Protein AF-Q28RR3-F1 (afdb_monomer_lite)

Structure (mmCIF, N/CA/C/O backbone):
data_AF-Q28RR3-F1
#
_entry.id   AF-Q28RR3-F1
#
loop_
_atom_site.group_PDB
_atom_site.id
_atom_site.type_symbol
_atom_site.label_atom_id
_atom_site.label_alt_id
_atom_site.label_comp_id
_atom_site.label_asym_id
_atom_site.label_entity_id
_atom_site.label_seq_id
_atom_site.pdbx_PDB_ins_code
_atom_site.Cartn_x
_atom_site.Cartn_y
_atom_site.Cartn_z
_atom_site.occupancy
_atom_site.B_iso_or_equiv
_atom_site.auth_seq_id
_atom_site.auth_comp_id
_atom_site.auth_asym_id
_atom_site.auth_atom_id
_atom_site.pdbx_PDB_model_num
ATOM 1 N N . MET A 1 1 ? 28.168 -21.568 95.743 1.00 45.72 1 MET A N 1
ATOM 2 C CA . MET A 1 1 ? 28.457 -20.507 94.752 1.00 45.72 1 MET A CA 1
ATOM 3 C C . MET A 1 1 ? 28.541 -21.167 93.385 1.00 45.72 1 MET A C 1
ATOM 5 O O . MET A 1 1 ? 29.557 -21.770 93.072 1.00 45.72 1 MET A O 1
ATOM 9 N N . THR A 1 2 ? 27.446 -21.154 92.625 1.00 41.81 2 THR A N 1
ATOM 10 C CA . THR A 1 2 ? 27.303 -21.958 91.398 1.00 41.81 2 THR A CA 1
ATOM 11 C C . THR A 1 2 ? 27.192 -21.018 90.200 1.00 41.81 2 THR A C 1
ATOM 13 O O . THR A 1 2 ? 26.275 -20.203 90.122 1.00 41.81 2 THR A O 1
ATOM 16 N N . LYS A 1 3 ? 28.191 -21.092 89.317 1.00 42.31 3 LYS A N 1
ATOM 17 C CA . LYS A 1 3 ? 28.390 -20.256 88.124 1.00 42.31 3 LYS A CA 1
ATOM 18 C C . LYS A 1 3 ? 27.308 -20.588 87.081 1.00 42.31 3 LYS A C 1
ATOM 20 O O . LYS A 1 3 ? 27.152 -21.752 86.729 1.00 42.31 3 LYS A O 1
ATOM 25 N N . ARG A 1 4 ? 26.557 -19.587 86.604 1.00 41.84 4 ARG A N 1
ATOM 26 C CA . ARG A 1 4 ? 25.605 -19.729 85.485 1.00 41.84 4 ARG A CA 1
ATOM 27 C C . ARG A 1 4 ? 26.338 -19.522 84.158 1.00 41.84 4 ARG A C 1
ATOM 29 O O . ARG A 1 4 ? 27.006 -18.5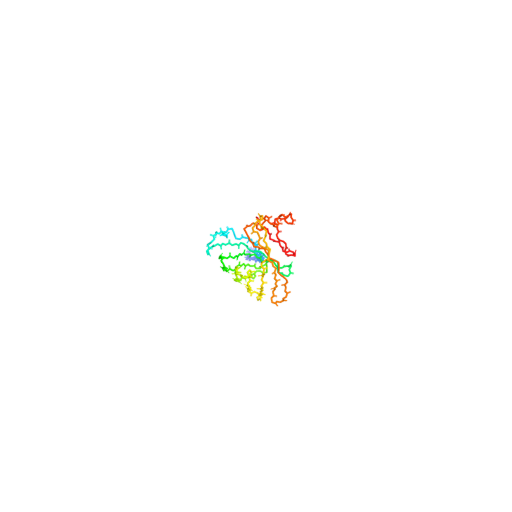06 83.987 1.00 41.84 4 ARG A O 1
ATOM 36 N N . THR A 1 5 ? 26.185 -20.462 83.233 1.00 48.69 5 THR A N 1
ATOM 37 C CA . THR A 1 5 ? 26.666 -20.380 81.844 1.00 48.69 5 THR A CA 1
ATOM 38 C C . THR A 1 5 ? 25.536 -19.847 80.949 1.00 48.69 5 THR A C 1
ATOM 40 O O . THR A 1 5 ? 24.406 -20.315 81.107 1.00 48.69 5 THR A O 1
ATOM 43 N N . PRO A 1 6 ? 25.768 -18.896 80.024 1.00 47.34 6 PRO A N 1
ATOM 44 C CA . PRO A 1 6 ? 24.737 -18.451 79.088 1.00 47.34 6 PRO A CA 1
ATOM 45 C C . PRO A 1 6 ? 24.655 -19.364 77.853 1.00 47.34 6 PRO A C 1
ATOM 47 O O . PRO A 1 6 ? 25.672 -19.765 77.290 1.00 47.34 6 PRO A O 1
ATOM 50 N N . ALA A 1 7 ? 23.427 -19.675 77.434 1.00 46.41 7 ALA A N 1
ATOM 51 C CA . ALA A 1 7 ? 23.119 -20.411 76.211 1.00 46.41 7 ALA A CA 1
ATOM 52 C C . ALA A 1 7 ? 23.125 -19.474 74.989 1.00 46.41 7 ALA A C 1
ATOM 54 O O . ALA A 1 7 ? 22.523 -18.400 75.018 1.00 46.41 7 ALA A O 1
ATOM 55 N N . VAL A 1 8 ? 23.787 -19.897 73.912 1.00 45.03 8 VAL A N 1
ATOM 56 C CA . VAL A 1 8 ? 23.838 -19.201 72.617 1.00 45.03 8 VAL A CA 1
ATOM 57 C C . VAL A 1 8 ? 22.560 -19.517 71.830 1.00 45.03 8 VAL A C 1
ATOM 59 O O . VAL A 1 8 ? 22.199 -20.683 71.686 1.00 45.03 8 VAL A O 1
ATOM 62 N N . ARG A 1 9 ? 21.858 -18.491 71.330 1.00 49.38 9 ARG A N 1
ATOM 63 C CA . ARG A 1 9 ? 20.696 -18.648 70.435 1.00 49.38 9 ARG A CA 1
ATOM 64 C C . ARG A 1 9 ? 21.161 -18.655 68.971 1.00 49.38 9 ARG A C 1
ATOM 66 O O . ARG A 1 9 ? 21.981 -17.806 68.625 1.00 49.38 9 ARG A O 1
ATOM 73 N N . PRO A 1 10 ? 20.643 -19.542 68.105 1.00 45.38 10 PRO A N 1
ATOM 74 C CA . PRO A 1 10 ? 20.970 -19.511 66.686 1.00 45.38 10 PRO A CA 1
ATOM 75 C C . PRO A 1 10 ? 20.196 -18.386 65.982 1.00 45.38 10 PRO A C 1
ATOM 77 O O . PRO A 1 10 ? 18.988 -18.233 66.162 1.00 45.38 10 PRO A O 1
ATOM 80 N N . PHE A 1 11 ? 20.915 -17.598 65.184 1.00 48.88 11 PHE A N 1
ATOM 81 C CA . PHE A 1 11 ? 20.355 -16.634 64.241 1.00 48.88 11 PHE A CA 1
ATOM 82 C C . PHE A 1 11 ? 19.858 -17.382 62.997 1.00 48.88 11 PHE A C 1
ATOM 84 O O . PHE A 1 11 ? 20.645 -18.044 62.326 1.00 48.88 11 PHE A O 1
ATOM 91 N N . TYR A 1 12 ? 18.569 -17.260 62.679 1.00 42.94 12 TYR A N 1
ATOM 92 C CA . TYR A 1 12 ? 18.020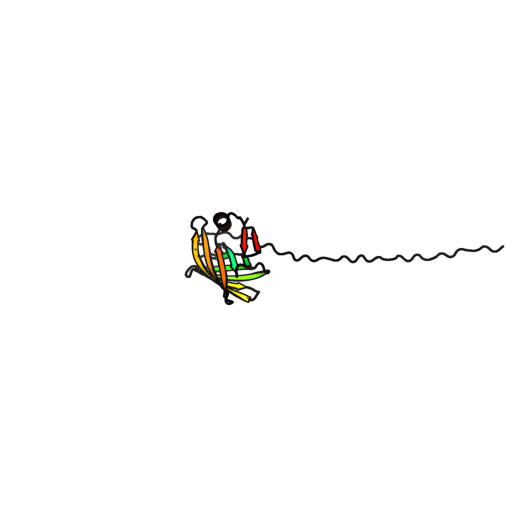 -17.652 61.378 1.00 42.94 12 TYR A CA 1
ATOM 93 C C . TYR A 1 12 ? 17.962 -16.414 60.473 1.00 42.94 12 TYR A C 1
ATOM 95 O O . TYR A 1 12 ? 17.389 -15.405 60.894 1.00 42.94 12 TYR A O 1
ATOM 103 N N . PRO A 1 13 ? 18.525 -16.442 59.251 1.00 43.78 13 PRO A N 1
ATOM 104 C CA . PRO A 1 13 ? 18.363 -15.341 58.318 1.00 43.78 13 PRO A CA 1
ATOM 105 C C . PRO A 1 13 ? 16.958 -15.395 57.706 1.00 43.78 13 PRO A C 1
ATOM 107 O O . PRO A 1 13 ? 16.539 -16.409 57.150 1.00 43.78 13 PRO A O 1
ATOM 110 N N . VAL A 1 14 ? 16.226 -14.288 57.814 1.00 54.75 14 VAL A N 1
ATOM 111 C CA . VAL A 1 14 ? 14.979 -14.059 57.079 1.00 54.75 14 VAL A CA 1
ATOM 112 C C . VAL A 1 14 ? 15.359 -13.702 55.644 1.00 54.75 14 VAL A C 1
ATOM 114 O O . VAL A 1 14 ? 15.939 -12.648 55.398 1.00 54.75 14 VAL A O 1
ATOM 117 N N . VAL A 1 15 ? 15.068 -14.593 54.699 1.00 52.59 15 VAL A N 1
ATOM 118 C CA . VAL A 1 15 ? 15.244 -14.337 53.265 1.00 52.59 15 VAL A CA 1
ATOM 119 C C . VAL A 1 15 ? 13.996 -13.614 52.761 1.00 52.59 15 VAL A C 1
ATOM 121 O O . VAL A 1 15 ? 12.919 -14.202 52.695 1.00 52.59 15 VAL A O 1
ATOM 124 N N . ILE A 1 16 ? 14.128 -12.328 52.436 1.00 57.03 16 ILE A N 1
ATOM 125 C CA . ILE A 1 16 ? 13.067 -11.532 51.807 1.00 57.03 16 ILE A CA 1
ATOM 126 C C . ILE A 1 16 ? 13.176 -11.744 50.294 1.00 57.03 16 ILE A C 1
ATOM 128 O O . ILE A 1 16 ? 14.118 -11.266 49.665 1.00 57.03 16 ILE A O 1
ATOM 132 N N . ALA A 1 17 ? 12.235 -12.484 49.710 1.00 52.47 17 ALA A N 1
ATOM 133 C CA . ALA A 1 17 ? 12.131 -12.639 48.263 1.00 52.47 17 ALA A CA 1
ATOM 134 C C . ALA A 1 17 ? 11.510 -11.369 47.656 1.00 52.47 17 ALA A C 1
ATOM 136 O O . ALA A 1 17 ? 10.330 -11.087 47.860 1.00 52.47 17 ALA A O 1
ATOM 137 N N . ALA A 1 18 ? 12.307 -10.589 46.925 1.00 58.66 18 ALA A N 1
ATOM 138 C CA . ALA A 1 18 ? 11.815 -9.478 46.119 1.00 58.66 18 ALA A CA 1
ATOM 139 C C . ALA A 1 18 ? 11.179 -10.039 44.837 1.00 58.66 18 ALA A C 1
ATOM 141 O O . ALA A 1 18 ? 11.873 -10.581 43.980 1.00 58.66 18 ALA A O 1
ATOM 142 N N . ALA A 1 19 ? 9.854 -9.945 44.720 1.00 59.31 19 ALA A N 1
ATOM 143 C CA . ALA A 1 19 ? 9.142 -10.303 43.500 1.00 59.31 19 ALA A CA 1
ATOM 144 C C . ALA A 1 19 ? 9.321 -9.185 42.462 1.00 59.31 19 ALA A C 1
ATOM 146 O O . ALA A 1 19 ? 8.680 -8.137 42.537 1.00 59.31 19 ALA A O 1
ATOM 147 N N . THR A 1 20 ? 10.220 -9.392 41.504 1.00 64.25 20 THR A N 1
ATOM 148 C CA . THR A 1 20 ? 10.401 -8.512 40.347 1.00 64.25 20 THR A CA 1
ATOM 149 C C . THR A 1 20 ? 9.230 -8.722 39.387 1.00 64.25 20 THR A C 1
ATOM 151 O O . THR A 1 20 ? 9.156 -9.733 38.693 1.00 64.25 20 THR A O 1
ATOM 154 N N . VAL A 1 21 ? 8.285 -7.782 39.359 1.00 60.56 21 VAL A N 1
ATOM 155 C CA . VAL A 1 21 ? 7.215 -7.762 38.354 1.00 60.56 21 VAL A CA 1
ATOM 156 C C . VAL A 1 21 ? 7.828 -7.278 37.040 1.00 60.56 21 VAL A C 1
ATOM 158 O O . VAL A 1 21 ? 8.094 -6.090 36.871 1.00 60.56 21 VAL A O 1
ATOM 161 N N . ILE A 1 22 ? 8.101 -8.208 36.125 1.00 57.25 22 ILE A N 1
ATOM 162 C CA . ILE A 1 22 ? 8.530 -7.890 34.761 1.00 57.25 22 ILE A CA 1
ATOM 163 C C . ILE A 1 22 ? 7.278 -7.447 33.997 1.00 57.25 22 ILE A C 1
ATOM 165 O O . ILE A 1 22 ? 6.494 -8.276 33.539 1.00 57.25 22 ILE A O 1
ATOM 169 N N . PHE A 1 23 ? 7.061 -6.135 33.896 1.00 55.28 23 PHE A N 1
ATOM 170 C CA . PHE A 1 23 ? 6.092 -5.578 32.955 1.00 55.28 23 PHE A CA 1
ATOM 171 C C . PHE A 1 23 ? 6.642 -5.774 31.540 1.00 55.28 23 PHE A C 1
ATOM 173 O O . PHE A 1 23 ? 7.528 -5.042 31.103 1.00 55.28 23 PHE A O 1
ATOM 180 N N . VAL A 1 24 ? 6.138 -6.785 30.834 1.00 51.50 24 VAL A N 1
ATOM 181 C CA . VAL A 1 24 ? 6.350 -6.927 29.391 1.00 51.50 24 VAL A CA 1
ATOM 182 C C . VAL A 1 24 ? 5.538 -5.818 28.731 1.00 51.50 24 VAL A C 1
ATOM 184 O O . VAL A 1 24 ? 4.316 -5.915 28.640 1.00 51.50 24 VAL A O 1
ATOM 187 N N . GLN A 1 25 ? 6.185 -4.718 28.349 1.00 50.69 25 GLN A N 1
ATOM 188 C CA . GLN A 1 25 ? 5.516 -3.726 27.515 1.00 50.69 25 GLN A CA 1
ATOM 189 C C . GLN A 1 25 ? 5.361 -4.316 26.109 1.00 50.69 25 GLN A C 1
ATOM 191 O O . GLN A 1 25 ? 6.349 -4.829 25.575 1.00 50.69 25 GLN A O 1
ATOM 196 N N . PRO A 1 26 ? 4.159 -4.285 25.506 1.00 52.22 26 PRO A N 1
ATOM 197 C CA . PRO A 1 26 ? 4.035 -4.595 24.094 1.00 52.22 26 PRO A CA 1
ATOM 198 C C . PRO A 1 26 ? 4.812 -3.521 23.333 1.00 52.22 26 PRO A C 1
ATOM 200 O O . PRO A 1 26 ? 4.473 -2.339 23.386 1.00 52.22 26 PRO A O 1
ATOM 203 N N . VAL A 1 27 ? 5.897 -3.924 22.675 1.00 53.19 27 VAL A N 1
ATOM 204 C CA . VAL A 1 27 ? 6.556 -3.083 21.679 1.00 53.19 27 VAL A CA 1
ATOM 205 C C . VAL A 1 27 ? 5.567 -2.982 20.527 1.00 53.19 27 VAL A C 1
ATOM 207 O O . VAL A 1 27 ? 5.428 -3.922 19.750 1.00 53.19 27 VAL A O 1
ATOM 210 N N . LEU A 1 28 ? 4.827 -1.876 20.457 1.00 56.72 28 LEU A N 1
ATOM 211 C CA . LEU A 1 28 ? 4.147 -1.506 19.225 1.00 56.72 28 LEU A CA 1
ATOM 212 C C . LEU A 1 28 ? 5.263 -1.244 18.218 1.00 56.72 28 LEU A C 1
ATOM 214 O O . LEU A 1 28 ? 6.015 -0.280 18.364 1.00 56.72 28 LEU A O 1
ATOM 218 N N . ALA A 1 29 ? 5.444 -2.167 17.275 1.00 59.16 29 ALA A N 1
ATOM 219 C CA . ALA A 1 29 ? 6.343 -1.949 16.159 1.00 59.16 29 ALA A CA 1
ATOM 220 C C . ALA A 1 29 ? 5.874 -0.672 15.457 1.00 59.16 29 ALA A C 1
ATOM 222 O O . ALA A 1 29 ? 4.750 -0.602 14.963 1.00 59.16 29 ALA A O 1
ATOM 223 N N . GLN A 1 30 ? 6.702 0.368 15.500 1.00 71.94 30 GLN A N 1
ATOM 224 C CA . GLN A 1 30 ? 6.390 1.613 14.823 1.00 71.94 30 GLN A CA 1
ATOM 225 C C . GLN A 1 30 ? 6.516 1.355 13.325 1.00 71.94 30 GLN A C 1
ATOM 227 O O . GLN A 1 30 ? 7.600 1.030 12.840 1.00 71.94 30 GLN A O 1
ATOM 232 N N . MET A 1 31 ? 5.393 1.437 12.616 1.00 83.44 31 MET A N 1
ATOM 233 C CA . MET A 1 31 ? 5.373 1.281 11.167 1.00 83.44 31 MET A CA 1
ATOM 234 C C . MET A 1 31 ? 6.177 2.418 10.533 1.00 83.44 31 MET A C 1
ATOM 236 O O . MET A 1 31 ? 6.147 3.550 11.017 1.00 83.44 31 MET A O 1
ATOM 240 N N . SER A 1 32 ? 6.915 2.110 9.472 1.00 87.25 32 SER A N 1
ATOM 241 C CA . SER A 1 32 ? 7.708 3.083 8.725 1.00 87.25 32 SER A CA 1
ATOM 242 C C . SER A 1 32 ? 7.879 2.617 7.285 1.00 87.25 32 SER A C 1
ATOM 244 O O . SER A 1 32 ? 7.786 1.423 6.993 1.00 87.25 32 SER A O 1
ATOM 246 N N . LEU A 1 33 ? 8.135 3.565 6.390 1.00 89.75 33 LEU A N 1
ATOM 247 C CA . LEU A 1 33 ? 8.515 3.269 5.017 1.00 89.75 33 LEU A CA 1
ATOM 248 C C . LEU A 1 33 ? 9.910 2.635 4.986 1.00 89.75 33 LEU A C 1
ATOM 250 O O . LEU A 1 33 ? 10.828 3.104 5.657 1.00 89.75 33 LEU A O 1
ATOM 254 N N . ASP A 1 34 ? 10.080 1.577 4.192 1.00 90.31 34 ASP A N 1
ATOM 255 C CA . ASP A 1 34 ? 11.371 0.898 4.068 1.00 90.31 34 ASP A CA 1
ATOM 256 C C . ASP A 1 34 ? 12.389 1.793 3.331 1.00 90.31 34 ASP A C 1
ATOM 258 O O . ASP A 1 34 ? 12.199 2.065 2.141 1.00 90.31 34 ASP A O 1
ATOM 262 N N . PRO A 1 35 ? 13.491 2.229 3.970 1.00 88.88 35 PRO A N 1
ATOM 263 C CA . PRO A 1 35 ? 14.511 3.039 3.306 1.00 88.88 35 PRO A CA 1
ATOM 264 C C . PRO A 1 35 ? 15.290 2.275 2.221 1.00 88.88 35 PRO A C 1
ATOM 266 O O . PRO A 1 35 ? 15.962 2.900 1.402 1.00 88.88 35 PRO A O 1
ATOM 269 N N . ALA A 1 36 ? 15.234 0.938 2.203 1.00 90.94 36 ALA A N 1
ATOM 270 C CA . ALA A 1 36 ? 15.851 0.108 1.170 1.00 90.94 36 ALA A CA 1
ATOM 271 C C .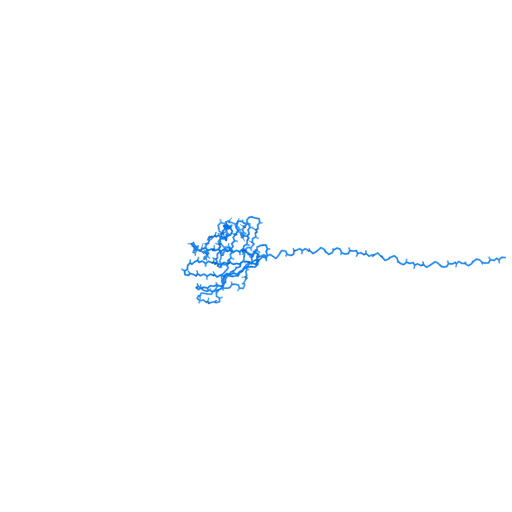 ALA A 1 36 ? 14.962 -0.072 -0.076 1.00 90.94 36 ALA A C 1
ATOM 273 O O . ALA A 1 36 ? 15.409 -0.652 -1.069 1.00 90.94 36 ALA A O 1
ATOM 274 N N . CYS A 1 37 ? 13.727 0.435 -0.056 1.00 92.19 37 CYS A N 1
ATOM 275 C CA . CYS A 1 37 ? 12.841 0.426 -1.211 1.00 92.19 37 CYS A CA 1
ATOM 276 C C . CYS A 1 37 ? 13.292 1.487 -2.224 1.00 92.19 37 CYS A C 1
ATOM 278 O O . CYS A 1 37 ? 13.039 2.680 -2.064 1.00 92.19 37 CYS A O 1
ATOM 280 N N . ILE A 1 38 ? 13.994 1.041 -3.269 1.00 93.12 38 ILE A N 1
ATOM 281 C CA . ILE A 1 38 ? 14.547 1.907 -4.312 1.00 93.12 38 ILE A CA 1
ATOM 282 C C . ILE A 1 38 ? 13.792 1.711 -5.622 1.00 93.12 38 ILE A C 1
ATOM 284 O O . ILE A 1 38 ? 13.767 0.614 -6.188 1.00 93.12 38 ILE A O 1
ATOM 288 N N . TYR A 1 39 ? 13.252 2.803 -6.150 1.00 92.75 39 TYR A N 1
ATOM 289 C CA . TYR A 1 39 ? 12.658 2.817 -7.476 1.00 92.75 39 TYR A CA 1
ATOM 290 C C . TYR A 1 39 ? 13.729 2.769 -8.563 1.00 92.75 39 TYR A C 1
ATOM 292 O O . TYR A 1 39 ? 14.719 3.503 -8.531 1.00 92.75 39 TYR A O 1
ATOM 300 N N . GLN A 1 40 ? 13.511 1.914 -9.555 1.00 94.50 40 GLN A N 1
ATOM 301 C CA . GLN A 1 40 ? 14.426 1.710 -10.669 1.00 94.50 40 GLN A CA 1
ATOM 302 C C . GLN A 1 40 ? 13.626 1.589 -11.961 1.00 94.50 40 GLN A C 1
ATOM 304 O O . GLN A 1 40 ? 12.951 0.588 -12.193 1.00 94.50 40 GLN A O 1
ATOM 309 N N . GLU A 1 41 ? 13.713 2.601 -12.818 1.00 92.31 41 GLU A N 1
ATOM 310 C CA . GLU A 1 41 ? 12.930 2.645 -14.050 1.00 92.31 41 GLU A CA 1
ATOM 311 C C . GLU A 1 41 ? 13.169 1.403 -14.935 1.00 92.31 41 GLU A C 1
ATOM 313 O O . GLU A 1 41 ? 14.308 1.051 -15.243 1.00 92.31 41 GLU A O 1
ATOM 318 N N . GLY A 1 42 ? 12.091 0.712 -15.318 1.00 93.44 42 GLY A N 1
ATOM 319 C CA . GLY A 1 42 ? 12.119 -0.479 -16.175 1.00 93.44 42 GLY A CA 1
ATOM 320 C C . GLY A 1 42 ? 12.603 -1.771 -15.504 1.00 93.44 42 GLY A C 1
ATOM 321 O O . GLY A 1 42 ? 12.705 -2.799 -16.175 1.00 93.44 42 GLY A O 1
ATOM 322 N N . SER A 1 43 ? 12.930 -1.750 -14.209 1.00 96.38 43 SER A N 1
ATOM 323 C CA . SER A 1 43 ? 13.524 -2.891 -13.505 1.00 96.38 43 SER A CA 1
ATOM 324 C C . SER A 1 43 ? 12.482 -3.743 -12.783 1.00 96.38 43 SER A C 1
ATOM 326 O O . SER A 1 43 ? 11.637 -3.227 -12.060 1.00 96.38 43 SER A O 1
ATOM 328 N N . GLN A 1 44 ? 12.618 -5.070 -12.863 1.00 95.81 44 GLN A N 1
ATOM 329 C CA . GLN A 1 44 ? 11.819 -6.000 -1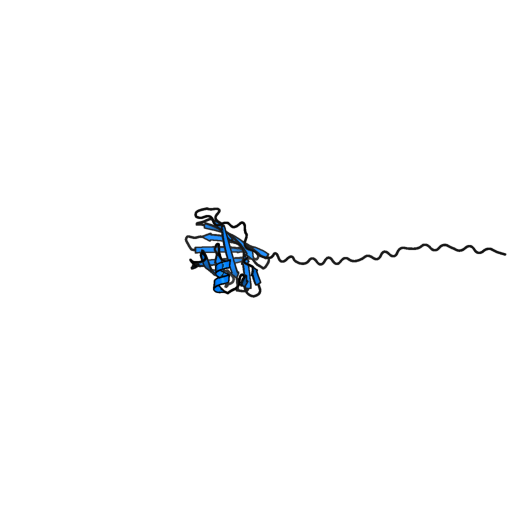2.048 1.00 95.81 44 GLN A CA 1
ATOM 330 C C . GLN A 1 44 ? 12.174 -5.963 -10.554 1.00 95.81 44 GLN A C 1
ATOM 332 O O . GLN A 1 44 ? 11.434 -6.488 -9.731 1.00 95.81 44 GLN A O 1
ATOM 337 N N . ALA A 1 45 ? 13.300 -5.341 -10.200 1.00 95.81 45 ALA A N 1
ATOM 338 C CA . ALA A 1 45 ? 13.670 -5.070 -8.815 1.00 95.81 45 ALA A CA 1
ATOM 339 C C . ALA A 1 45 ? 13.240 -3.666 -8.353 1.00 95.81 45 ALA A C 1
ATOM 341 O O . ALA A 1 45 ? 13.609 -3.259 -7.254 1.00 95.81 45 ALA A O 1
ATOM 342 N N . SER A 1 46 ? 12.516 -2.907 -9.188 1.00 95.94 46 SER A N 1
ATOM 343 C CA . SER A 1 46 ? 12.000 -1.594 -8.805 1.00 95.94 46 SER A CA 1
ATOM 344 C C . SER A 1 46 ? 11.060 -1.741 -7.620 1.00 95.94 46 SER A C 1
ATOM 346 O O . SER A 1 46 ? 10.146 -2.562 -7.661 1.00 95.94 46 SER A O 1
ATOM 348 N N . CYS A 1 47 ? 11.284 -0.947 -6.580 1.00 95.75 47 CYS A N 1
ATOM 349 C CA . CYS A 1 47 ? 10.406 -0.879 -5.427 1.00 95.75 47 CYS A CA 1
ATOM 350 C C . CYS A 1 47 ? 9.699 0.476 -5.381 1.00 95.75 47 CYS A C 1
ATOM 352 O O . CYS A 1 47 ? 10.313 1.516 -5.624 1.00 95.75 47 CYS A O 1
ATOM 354 N N . THR A 1 48 ? 8.405 0.464 -5.069 1.00 95.12 48 THR A N 1
ATOM 355 C CA . THR A 1 48 ? 7.607 1.674 -4.842 1.00 95.12 48 THR A CA 1
ATOM 356 C C . THR A 1 48 ? 6.876 1.547 -3.516 1.00 95.12 48 THR A C 1
ATOM 358 O O . THR A 1 48 ? 6.179 0.555 -3.297 1.00 95.12 48 THR A O 1
ATOM 361 N N . HIS A 1 49 ? 7.006 2.545 -2.642 1.00 96.12 49 HIS A N 1
ATOM 362 C CA . HIS A 1 49 ? 6.260 2.588 -1.387 1.00 96.12 49 HIS A CA 1
ATOM 363 C C . HIS A 1 49 ? 4.759 2.656 -1.631 1.00 96.12 49 HIS A C 1
ATOM 365 O O . HIS A 1 49 ? 4.306 3.266 -2.599 1.00 96.12 49 HIS A O 1
ATOM 371 N N . ALA A 1 50 ? 3.999 2.064 -0.717 1.00 96.00 50 ALA A N 1
ATOM 372 C CA . ALA A 1 50 ? 2.550 2.105 -0.704 1.00 96.00 50 ALA A CA 1
ATOM 373 C C . ALA A 1 50 ? 2.042 2.229 0.736 1.00 96.00 50 ALA A C 1
ATOM 375 O O . ALA A 1 50 ? 2.486 1.513 1.635 1.00 96.00 50 ALA A O 1
ATOM 376 N N . VAL A 1 51 ? 1.081 3.122 0.939 1.00 96.56 51 VAL A N 1
ATOM 377 C CA . VAL A 1 51 ? 0.380 3.325 2.210 1.00 96.56 51 VAL A CA 1
ATOM 378 C C . VAL A 1 51 ? -1.116 3.402 1.952 1.00 96.56 51 VAL A C 1
ATOM 380 O O . VAL A 1 51 ? -1.537 3.848 0.883 1.00 96.56 51 VAL A O 1
ATOM 383 N N . ALA A 1 52 ? -1.932 2.961 2.903 1.00 96.75 52 ALA A N 1
ATOM 384 C CA . ALA A 1 52 ? -3.382 3.025 2.756 1.00 96.75 52 ALA A CA 1
ATOM 385 C C . ALA A 1 52 ? -4.102 3.163 4.096 1.00 96.75 52 ALA A C 1
ATOM 387 O O . ALA A 1 52 ? -3.616 2.686 5.119 1.00 96.75 52 ALA A O 1
ATOM 388 N N . CYS A 1 53 ? -5.293 3.755 4.060 1.00 96.75 53 CYS A N 1
ATOM 389 C CA . CYS A 1 53 ? -6.271 3.685 5.135 1.00 96.75 53 CYS A CA 1
ATOM 390 C C . CYS A 1 53 ? -7.387 2.713 4.740 1.00 96.75 53 CYS A C 1
ATOM 392 O O . CYS A 1 53 ? -8.082 2.920 3.746 1.00 96.75 53 CYS A O 1
ATOM 394 N N . ILE A 1 54 ? -7.583 1.669 5.542 1.00 97.19 54 ILE A N 1
ATOM 395 C CA . ILE A 1 54 ? -8.650 0.675 5.401 1.00 97.19 54 ILE A CA 1
ATOM 396 C C . ILE A 1 54 ? -9.699 0.951 6.475 1.00 97.19 54 ILE A C 1
ATOM 398 O O . ILE A 1 54 ? -9.378 1.043 7.655 1.00 97.19 54 ILE A O 1
ATOM 402 N N . GLY A 1 55 ? -10.960 1.108 6.075 1.00 95.81 55 GLY A N 1
ATOM 403 C CA . GLY A 1 55 ? -12.059 1.466 6.977 1.00 95.81 55 GLY A CA 1
ATOM 404 C C . GLY A 1 55 ? -11.973 2.879 7.562 1.00 95.81 55 GLY A C 1
ATOM 405 O O . GLY A 1 55 ? -12.842 3.256 8.341 1.00 95.81 55 GLY A O 1
ATOM 406 N N . GLY A 1 56 ? -10.960 3.658 7.168 1.00 93.50 56 GLY A N 1
ATOM 407 C CA . GLY A 1 56 ? -10.652 4.973 7.730 1.00 93.50 56 GLY A CA 1
ATOM 408 C C . GLY A 1 56 ? -9.892 4.932 9.060 1.00 93.50 56 GLY A C 1
ATOM 409 O O . GLY A 1 56 ? -9.587 5.991 9.594 1.00 93.50 56 GLY A O 1
ATOM 410 N N . ASP A 1 57 ? -9.586 3.750 9.593 1.00 93.38 57 ASP A N 1
ATOM 411 C CA . ASP A 1 57 ? -9.041 3.558 10.943 1.00 93.38 57 ASP A CA 1
ATOM 412 C C . ASP A 1 57 ? -7.894 2.544 11.027 1.00 93.38 57 ASP A C 1
ATOM 414 O O . ASP A 1 57 ? -7.236 2.487 12.057 1.00 93.38 57 ASP A O 1
ATOM 418 N N . THR A 1 58 ? -7.652 1.746 9.984 1.00 94.62 58 THR A N 1
ATOM 419 C CA . THR A 1 58 ? -6.518 0.814 9.917 1.00 94.62 58 THR A CA 1
ATOM 420 C C . THR A 1 58 ? -5.509 1.287 8.879 1.00 94.62 58 THR A C 1
ATOM 422 O O . THR A 1 58 ? -5.827 1.369 7.692 1.00 94.62 58 THR A O 1
ATOM 425 N N . LEU A 1 59 ? -4.287 1.553 9.315 1.00 95.38 59 LEU A N 1
ATOM 426 C CA . LEU A 1 59 ? -3.161 1.931 8.480 1.00 95.38 59 LEU A CA 1
ATOM 427 C C . LEU A 1 59 ? -2.480 0.688 7.898 1.00 95.38 59 LEU A C 1
ATOM 429 O O . LEU A 1 59 ? -2.164 -0.258 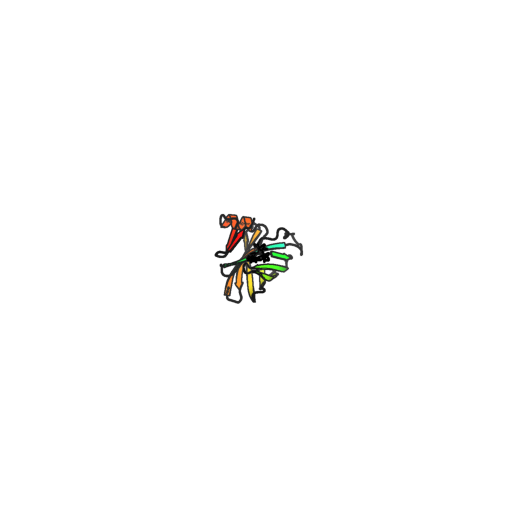8.616 1.00 95.38 59 LEU A O 1
ATOM 433 N N . PHE A 1 60 ? -2.209 0.727 6.598 1.00 96.50 60 PHE A N 1
ATOM 434 C CA . PHE A 1 60 ? -1.299 -0.172 5.896 1.00 96.50 60 PHE A CA 1
ATOM 435 C C . PHE A 1 60 ? -0.014 0.578 5.536 1.00 96.50 60 PHE A C 1
ATOM 437 O O . PHE A 1 60 ? -0.085 1.698 5.020 1.00 96.50 60 PHE A O 1
ATOM 444 N N . VAL A 1 61 ? 1.144 -0.055 5.744 1.00 96.06 61 VAL A N 1
ATOM 445 C CA . VAL A 1 61 ? 2.455 0.469 5.328 1.00 96.06 61 VAL A CA 1
ATOM 446 C C . VAL A 1 61 ? 3.261 -0.629 4.657 1.00 96.06 61 VAL A C 1
ATOM 448 O O . VAL A 1 61 ? 3.448 -1.707 5.218 1.00 96.06 61 VAL A O 1
ATOM 451 N N . GLY A 1 62 ? 3.765 -0.349 3.461 1.00 95.62 62 GLY A N 1
ATOM 452 C CA . GLY A 1 62 ? 4.579 -1.294 2.719 1.00 95.62 62 GLY A CA 1
ATOM 453 C C . GLY A 1 62 ? 5.008 -0.757 1.365 1.00 95.62 62 GLY A C 1
ATOM 454 O O . GLY A 1 62 ? 5.342 0.420 1.206 1.00 95.62 62 GLY A O 1
ATOM 455 N N . GLY A 1 63 ? 5.005 -1.641 0.375 1.00 96.06 63 GLY A N 1
ATOM 456 C CA . GLY A 1 63 ? 5.386 -1.309 -0.986 1.00 96.06 63 GLY A CA 1
ATOM 457 C C . GLY A 1 63 ? 5.157 -2.452 -1.960 1.00 96.06 63 GLY A C 1
ATOM 458 O O . GLY A 1 63 ? 4.766 -3.561 -1.592 1.00 96.06 63 GLY A O 1
ATOM 459 N N . THR A 1 64 ? 5.399 -2.154 -3.228 1.00 97.00 64 THR A N 1
ATOM 460 C CA . THR A 1 64 ? 5.370 -3.121 -4.321 1.00 97.00 64 THR A CA 1
ATOM 461 C C . THR A 1 64 ? 6.763 -3.277 -4.908 1.00 97.00 64 THR A C 1
ATOM 463 O O . THR A 1 64 ? 7.470 -2.285 -5.076 1.00 97.00 64 THR A O 1
ATOM 466 N N . VAL A 1 65 ? 7.149 -4.511 -5.232 1.00 97.56 65 VAL A N 1
ATOM 467 C CA . VAL A 1 65 ? 8.374 -4.812 -5.985 1.00 97.56 65 VAL A CA 1
ATOM 468 C C . VAL A 1 65 ? 7.998 -5.399 -7.339 1.00 97.56 65 VAL A C 1
ATOM 470 O O . VAL A 1 65 ? 7.312 -6.420 -7.394 1.00 97.56 65 VAL A O 1
ATOM 473 N N . GLY A 1 66 ? 8.444 -4.759 -8.417 1.00 96.31 66 GLY A N 1
ATOM 474 C CA . GLY A 1 66 ? 8.146 -5.133 -9.799 1.00 96.31 66 GLY A CA 1
ATOM 475 C C . GLY A 1 66 ? 7.998 -3.915 -10.713 1.00 96.31 66 GLY A C 1
ATOM 476 O O . GLY A 1 66 ? 8.189 -2.776 -10.287 1.00 96.31 66 GLY A O 1
ATOM 477 N N . TRP A 1 67 ? 7.651 -4.153 -11.981 1.00 93.12 67 TRP A N 1
ATOM 478 C CA . TRP A 1 67 ? 7.441 -3.087 -12.973 1.00 93.12 67 TRP A CA 1
ATOM 479 C C . TRP A 1 67 ? 6.018 -3.106 -13.549 1.00 93.12 67 TRP A C 1
ATOM 481 O O . TRP A 1 67 ? 5.159 -2.338 -13.121 1.00 93.12 67 TRP A O 1
ATOM 491 N N . ASP A 1 68 ? 5.737 -4.019 -14.481 1.00 92.94 68 ASP A N 1
ATOM 492 C CA . ASP A 1 68 ? 4.399 -4.182 -15.076 1.00 92.94 68 ASP A CA 1
ATOM 493 C C . ASP A 1 68 ? 3.459 -5.022 -14.202 1.00 92.94 68 ASP A C 1
ATOM 495 O O . ASP A 1 68 ? 2.244 -4.820 -14.175 1.00 92.94 68 ASP A O 1
ATOM 499 N N . GLU A 1 69 ? 4.040 -5.965 -13.473 1.00 95.81 69 GLU A N 1
ATOM 500 C CA . GLU A 1 69 ? 3.409 -6.746 -12.422 1.00 95.81 69 GLU A CA 1
ATOM 501 C C . GLU A 1 69 ? 4.375 -6.755 -11.240 1.00 95.81 69 GLU A C 1
ATOM 503 O O . GLU A 1 69 ? 5.595 -6.729 -11.435 1.00 95.81 69 GLU A O 1
ATOM 508 N N . GLY A 1 70 ? 3.843 -6.743 -10.024 1.00 96.31 70 GLY A N 1
ATOM 509 C CA . GLY A 1 70 ? 4.671 -6.696 -8.830 1.00 96.31 70 GLY A CA 1
ATOM 510 C C . GLY A 1 70 ? 4.023 -7.360 -7.633 1.00 96.31 70 GLY A C 1
ATOM 511 O O . GLY A 1 70 ? 2.805 -7.523 -7.566 1.00 96.31 70 GLY A O 1
ATOM 512 N N . VAL A 1 71 ? 4.857 -7.732 -6.671 1.00 98.19 71 VAL A N 1
ATOM 513 C CA . VAL A 1 71 ? 4.409 -8.285 -5.395 1.00 98.19 71 VAL A CA 1
ATOM 514 C C . VAL A 1 71 ? 4.230 -7.135 -4.419 1.00 98.19 71 VAL A C 1
ATOM 516 O O . VAL A 1 71 ? 5.172 -6.389 -4.166 1.00 98.19 71 VAL A O 1
ATOM 519 N N . LEU A 1 72 ? 3.022 -6.999 -3.878 1.00 98.25 72 LEU A N 1
ATOM 520 C CA . LEU A 1 72 ? 2.743 -6.136 -2.738 1.00 98.25 72 LEU A CA 1
ATOM 521 C C . LEU A 1 72 ? 3.154 -6.866 -1.461 1.00 98.25 72 LEU A C 1
ATOM 523 O O . LEU A 1 72 ? 2.751 -8.012 -1.252 1.00 98.25 72 LEU A O 1
ATOM 527 N N . THR A 1 73 ? 3.880 -6.178 -0.591 1.00 97.94 73 THR A N 1
ATOM 528 C CA . THR A 1 73 ? 4.148 -6.604 0.785 1.00 97.94 73 THR A CA 1
ATOM 529 C C . THR A 1 73 ? 3.995 -5.421 1.724 1.00 97.94 73 THR A C 1
ATOM 531 O O . THR A 1 73 ? 4.369 -4.302 1.373 1.00 97.94 73 THR A O 1
ATOM 534 N N . GLY A 1 74 ? 3.491 -5.664 2.924 1.00 96.62 74 GLY A N 1
ATOM 535 C CA . GLY A 1 74 ? 3.419 -4.656 3.971 1.00 96.62 74 GLY A CA 1
ATOM 536 C C . GLY A 1 74 ? 2.704 -5.190 5.193 1.00 96.62 74 GLY A C 1
ATOM 537 O O . GLY A 1 74 ? 2.303 -6.352 5.224 1.00 96.62 74 GLY A O 1
ATOM 538 N N . ASP A 1 75 ? 2.509 -4.321 6.167 1.00 96.62 75 ASP A N 1
ATOM 539 C CA . ASP A 1 75 ? 1.859 -4.658 7.423 1.00 96.62 75 ASP A CA 1
ATOM 540 C C . ASP A 1 75 ? 0.680 -3.722 7.671 1.00 96.62 75 ASP A C 1
ATOM 542 O O . ASP A 1 75 ? 0.628 -2.601 7.156 1.00 96.62 75 ASP A O 1
ATOM 546 N N . LEU A 1 76 ? -0.271 -4.194 8.469 1.00 95.81 76 LEU A N 1
ATOM 547 C CA . LEU A 1 76 ? -1.321 -3.389 9.069 1.00 95.81 76 LEU A CA 1
ATOM 548 C C . LEU A 1 76 ? -0.901 -2.933 10.466 1.00 95.81 76 LEU A C 1
ATOM 550 O O . LEU A 1 76 ? -0.135 -3.599 11.162 1.00 95.81 76 LEU A O 1
ATOM 554 N N . SER A 1 77 ? -1.475 -1.831 10.921 1.00 94.06 77 SER A N 1
ATOM 555 C CA . SER A 1 77 ? -1.296 -1.296 12.274 1.00 94.06 77 SER A CA 1
ATOM 556 C C . SER A 1 77 ? -1.678 -2.252 13.404 1.00 94.06 77 SER A C 1
ATOM 558 O O . SER A 1 77 ? -1.141 -2.162 14.508 1.00 94.06 77 SER A O 1
ATOM 560 N N . ASN A 1 78 ? -2.570 -3.207 13.131 1.00 91.00 78 ASN A N 1
ATOM 561 C CA . ASN A 1 78 ? -2.928 -4.279 14.057 1.00 91.00 78 ASN A CA 1
ATOM 562 C C . ASN A 1 78 ? -1.876 -5.411 14.118 1.00 91.00 78 ASN A C 1
ATOM 564 O O . ASN A 1 78 ? -2.063 -6.373 14.863 1.00 91.00 78 ASN A O 1
ATOM 568 N N . GLY A 1 79 ? -0.783 -5.295 13.356 1.00 93.56 79 GLY A N 1
ATOM 569 C CA . GLY A 1 79 ? 0.331 -6.239 13.297 1.00 93.56 79 GLY A CA 1
ATOM 570 C C . GLY A 1 79 ? 0.162 -7.381 12.293 1.00 93.56 79 GLY A C 1
ATOM 571 O O . GLY A 1 79 ? 1.024 -8.255 12.247 1.00 93.56 79 GLY A O 1
ATOM 572 N N . ALA A 1 80 ? -0.923 -7.418 11.515 1.00 96.50 80 ALA A N 1
ATOM 573 C CA . ALA A 1 80 ? -1.103 -8.427 10.477 1.00 96.50 80 ALA A CA 1
ATOM 574 C C . ALA A 1 80 ? -0.264 -8.097 9.238 1.00 96.50 80 ALA A C 1
ATOM 576 O O . ALA A 1 80 ? -0.361 -6.994 8.701 1.00 96.50 80 ALA A O 1
ATOM 577 N N . SER A 1 81 ? 0.503 -9.068 8.746 1.00 97.62 81 SER A N 1
ATOM 578 C CA . SER A 1 81 ? 1.222 -8.929 7.482 1.00 97.62 81 SER A CA 1
ATOM 579 C C . SER A 1 81 ? 0.293 -9.191 6.301 1.00 97.62 81 SER A C 1
ATOM 581 O O . SER A 1 81 ? -0.612 -10.026 6.368 1.00 97.62 81 SER A O 1
ATOM 583 N N . CYS A 1 82 ? 0.521 -8.476 5.204 1.00 98.50 82 CYS A N 1
ATOM 584 C CA . CYS A 1 82 ? -0.243 -8.574 3.971 1.00 98.50 82 CYS A CA 1
ATOM 585 C C . CYS A 1 82 ? 0.668 -8.850 2.780 1.00 98.50 82 CYS A C 1
ATOM 587 O O . CYS A 1 82 ? 1.767 -8.304 2.654 1.00 98.50 82 CYS A O 1
ATOM 589 N N . THR A 1 83 ? 0.156 -9.649 1.851 1.00 98.56 83 THR A N 1
ATOM 590 C CA . THR A 1 83 ? 0.773 -9.879 0.546 1.00 98.56 83 THR A CA 1
ATOM 591 C C . THR A 1 83 ? -0.253 -9.701 -0.561 1.00 98.56 83 THR A C 1
ATOM 593 O O . THR A 1 83 ? -1.459 -9.848 -0.350 1.00 98.56 83 THR A O 1
ATOM 596 N N . GLY A 1 84 ? 0.207 -9.361 -1.756 1.00 98.19 84 GLY A N 1
ATOM 597 C CA . GLY A 1 84 ? -0.688 -9.120 -2.875 1.00 98.19 84 GLY A CA 1
ATOM 598 C C . GLY A 1 84 ? 0.025 -9.027 -4.208 1.00 98.19 84 GLY A C 1
ATOM 599 O O . GLY A 1 84 ? 1.240 -9.185 -4.294 1.00 98.19 84 GLY A O 1
ATOM 600 N N . ILE A 1 85 ? -0.755 -8.752 -5.247 1.00 98.25 85 ILE A N 1
ATOM 601 C CA . ILE A 1 85 ? -0.267 -8.598 -6.615 1.00 98.25 85 ILE A CA 1
ATOM 602 C C . ILE A 1 85 ? -0.760 -7.267 -7.165 1.00 98.25 85 ILE A C 1
ATOM 604 O O . ILE A 1 85 ? -1.967 -7.016 -7.208 1.00 98.25 85 ILE A O 1
ATOM 608 N N . TRP A 1 86 ? 0.193 -6.442 -7.587 1.00 96.88 86 TRP A N 1
ATOM 609 C CA . TRP A 1 86 ? -0.005 -5.257 -8.409 1.00 96.88 86 TRP A CA 1
ATOM 610 C C . TRP A 1 86 ? 0.008 -5.641 -9.884 1.00 96.88 86 TRP A C 1
ATOM 612 O O . TRP A 1 86 ? 0.882 -6.388 -10.316 1.00 96.88 86 TRP A O 1
ATOM 622 N N . ASN A 1 87 ? -0.910 -5.079 -10.665 1.00 96.50 87 ASN A N 1
ATOM 623 C CA . ASN A 1 87 ? -0.934 -5.228 -12.110 1.00 96.50 87 ASN A CA 1
ATOM 624 C C . ASN A 1 87 ? -1.152 -3.866 -12.790 1.00 96.50 87 ASN A C 1
ATOM 626 O O . ASN A 1 87 ? -2.203 -3.234 -12.662 1.00 96.50 87 ASN A O 1
ATOM 630 N N . ASN A 1 88 ? -0.157 -3.433 -13.560 1.00 92.75 88 ASN A N 1
ATOM 631 C CA . ASN A 1 88 ? -0.155 -2.144 -14.245 1.00 92.75 88 ASN A CA 1
ATOM 632 C C . ASN A 1 88 ? -1.159 -2.095 -15.411 1.00 92.75 88 ASN A C 1
ATOM 634 O O . ASN A 1 88 ? -1.736 -1.047 -15.696 1.00 92.75 88 ASN A O 1
ATOM 638 N N . ALA A 1 89 ? -1.431 -3.220 -16.079 1.00 94.38 89 ALA A N 1
ATOM 639 C CA . ALA A 1 89 ? -2.321 -3.236 -17.242 1.00 94.38 89 ALA A CA 1
ATOM 640 C C . ALA A 1 89 ? -3.769 -2.875 -16.877 1.00 94.38 89 ALA A C 1
ATOM 642 O O . ALA A 1 89 ? -4.478 -2.253 -17.668 1.00 94.38 89 ALA A O 1
ATOM 643 N N . ASN A 1 90 ? -4.211 -3.256 -15.678 1.00 95.44 90 ASN A N 1
ATOM 644 C CA . ASN A 1 90 ? -5.547 -2.945 -15.179 1.00 95.44 90 ASN A CA 1
ATOM 645 C C . ASN A 1 90 ? -5.549 -1.946 -14.012 1.00 95.44 90 ASN A C 1
ATOM 647 O O . ASN A 1 90 ? -6.641 -1.581 -13.574 1.00 95.44 90 ASN A O 1
ATOM 651 N N . GLN A 1 91 ? -4.377 -1.485 -13.558 1.00 96.38 91 GLN A N 1
ATOM 652 C CA . GLN A 1 91 ? -4.191 -0.558 -12.436 1.00 96.38 91 GLN A CA 1
ATOM 653 C C . GLN A 1 91 ? -4.797 -1.079 -11.122 1.00 96.38 91 GLN A C 1
ATOM 655 O O . GLN A 1 91 ? -5.429 -0.319 -10.382 1.00 96.38 91 GLN A O 1
ATOM 660 N N . LEU A 1 92 ? -4.665 -2.383 -10.851 1.00 97.56 92 LEU A N 1
ATOM 661 C CA . LEU A 1 92 ? -5.243 -3.038 -9.674 1.00 97.56 92 LEU A CA 1
ATOM 662 C C . LEU A 1 92 ? -4.184 -3.636 -8.756 1.00 97.56 92 LEU A C 1
ATOM 664 O O . LEU A 1 92 ? -3.232 -4.266 -9.211 1.00 97.56 92 LEU A O 1
ATOM 668 N N . VAL A 1 93 ? -4.439 -3.536 -7.454 1.00 98.12 93 VAL A N 1
ATOM 669 C CA . VAL A 1 93 ? -3.804 -4.356 -6.423 1.00 98.12 93 VAL A CA 1
ATOM 670 C C . VAL A 1 93 ? -4.861 -5.254 -5.799 1.00 98.12 93 VAL A C 1
ATOM 672 O O . VAL A 1 93 ? -5.886 -4.760 -5.337 1.00 98.12 93 VAL A O 1
ATOM 675 N N . ASN A 1 94 ? -4.600 -6.558 -5.748 1.00 98.12 94 ASN A N 1
ATOM 676 C CA . ASN A 1 94 ? -5.352 -7.493 -4.909 1.00 98.12 94 ASN A CA 1
ATOM 677 C C . ASN A 1 94 ? -4.451 -7.924 -3.758 1.00 98.12 94 ASN A C 1
ATOM 679 O O . ASN A 1 94 ? -3.293 -8.256 -4.007 1.00 98.12 94 ASN A O 1
ATOM 683 N N . PHE A 1 95 ? -4.963 -7.951 -2.531 1.00 98.56 95 PHE A N 1
ATOM 684 C CA . PHE A 1 95 ? -4.165 -8.316 -1.361 1.00 98.56 95 PHE A CA 1
ATOM 685 C C . PHE A 1 95 ? -4.933 -9.208 -0.393 1.00 98.56 95 PHE A C 1
ATOM 687 O O . PHE A 1 95 ? -6.164 -9.213 -0.373 1.00 98.56 95 PHE A O 1
ATOM 694 N N . THR A 1 96 ? -4.188 -9.955 0.413 1.00 98.62 96 THR A N 1
ATOM 695 C CA . THR A 1 96 ? -4.666 -10.766 1.536 1.00 98.62 96 THR A CA 1
ATOM 696 C C . THR A 1 96 ? -3.733 -10.558 2.722 1.00 98.62 96 THR A C 1
ATOM 698 O O . THR A 1 96 ? -2.517 -10.495 2.541 1.00 98.62 96 THR A O 1
ATOM 701 N N . CYS A 1 97 ? -4.301 -10.466 3.918 1.00 98.44 97 CYS A N 1
ATOM 702 C CA . CYS A 1 97 ? -3.583 -10.307 5.174 1.00 98.44 97 CYS A CA 1
ATOM 703 C C . CYS A 1 97 ? -3.801 -11.511 6.097 1.00 98.44 97 CYS A C 1
ATOM 705 O O . CYS A 1 97 ? -4.803 -12.223 5.982 1.00 98.44 97 CYS A O 1
ATOM 707 N N . ASP A 1 98 ? -2.884 -11.713 7.040 1.00 98.12 98 ASP A N 1
ATOM 708 C CA . ASP A 1 98 ? -2.908 -12.842 7.982 1.00 98.12 98 ASP A CA 1
ATOM 709 C C . ASP A 1 98 ? -4.110 -12.817 8.944 1.00 98.12 98 ASP A C 1
ATOM 711 O O . ASP A 1 98 ? -4.525 -13.858 9.456 1.00 98.12 98 ASP A O 1
ATOM 715 N N . ASP A 1 99 ? -4.717 -11.645 9.160 1.00 95.69 99 ASP A N 1
ATOM 716 C CA . ASP A 1 99 ? -5.961 -11.484 9.927 1.00 95.69 99 ASP A CA 1
ATOM 717 C C . ASP A 1 99 ? -7.230 -11.834 9.122 1.00 95.69 99 ASP A C 1
ATOM 719 O O . ASP A 1 99 ? -8.351 -11.697 9.618 1.00 95.69 99 ASP A O 1
ATOM 723 N N . GLY A 1 100 ? -7.063 -12.300 7.881 1.00 96.62 100 GLY A N 1
ATOM 724 C CA . GLY A 1 100 ? -8.140 -12.666 6.969 1.00 96.62 100 GLY A CA 1
ATOM 725 C C . GLY A 1 100 ? -8.714 -11.495 6.174 1.00 96.62 100 GLY A C 1
ATOM 726 O O . GLY A 1 100 ? -9.610 -11.714 5.355 1.00 96.62 100 GLY A O 1
ATOM 727 N N . GLN A 1 101 ? -8.225 -10.262 6.357 1.00 96.75 101 GLN A N 1
ATOM 728 C CA . GLN A 1 101 ? -8.625 -9.160 5.488 1.00 96.75 101 GLN A CA 1
ATOM 729 C C . GLN A 1 101 ? -8.148 -9.409 4.059 1.00 96.75 101 GLN A C 1
ATOM 731 O O . GLN A 1 101 ? -7.027 -9.832 3.798 1.00 96.75 101 GLN A O 1
ATOM 736 N N . THR A 1 102 ? -9.032 -9.167 3.103 1.00 98.31 102 THR A N 1
ATOM 737 C CA . THR A 1 102 ? -8.756 -9.306 1.673 1.00 98.31 102 THR A CA 1
ATOM 738 C C . THR A 1 102 ? -9.450 -8.160 0.968 1.00 98.31 102 THR A C 1
ATOM 740 O O . THR A 1 102 ? -10.559 -7.783 1.361 1.00 98.31 102 THR A O 1
ATOM 743 N N . GLY A 1 103 ? -8.836 -7.604 -0.067 1.00 98.06 103 GLY A N 1
ATOM 744 C CA . GLY A 1 103 ? -9.418 -6.474 -0.771 1.00 98.06 103 GLY A CA 1
ATOM 745 C C . GLY A 1 103 ? -8.793 -6.212 -2.122 1.00 98.06 103 GLY A C 1
ATOM 746 O O . GLY A 1 103 ? -7.829 -6.863 -2.537 1.00 98.06 103 GLY A O 1
ATOM 747 N N . ILE A 1 104 ? -9.384 -5.233 -2.793 1.00 98.38 104 ILE A N 1
ATOM 748 C CA . ILE A 1 104 ? -8.936 -4.754 -4.088 1.00 98.38 104 ILE A CA 1
ATOM 749 C C . ILE A 1 104 ? -8.840 -3.233 -4.067 1.00 98.38 104 ILE A C 1
ATOM 751 O O . ILE A 1 104 ? -9.734 -2.556 -3.562 1.00 98.38 104 ILE A O 1
ATOM 755 N N . VAL A 1 105 ? -7.762 -2.699 -4.631 1.00 98.50 105 VAL A N 1
ATOM 756 C CA . VAL A 1 105 ? -7.536 -1.261 -4.807 1.00 98.50 105 VAL A CA 1
ATOM 757 C C . VAL A 1 105 ? -7.320 -0.984 -6.283 1.00 98.50 105 VAL A C 1
ATOM 759 O O . VAL A 1 105 ? -6.565 -1.694 -6.945 1.00 98.50 105 VAL A O 1
ATOM 762 N N . ARG A 1 106 ? -7.968 0.061 -6.800 1.00 98.31 106 ARG A N 1
ATOM 763 C CA . ARG A 1 106 ? -7.742 0.577 -8.149 1.00 98.31 106 ARG A CA 1
ATOM 764 C C . ARG A 1 106 ? -7.090 1.947 -8.082 1.00 98.31 106 ARG A C 1
ATOM 766 O O . ARG A 1 106 ? -7.672 2.869 -7.515 1.00 98.31 106 ARG A O 1
ATOM 773 N N . TYR A 1 107 ? -5.941 2.092 -8.728 1.00 96.75 107 TYR A N 1
ATOM 774 C CA . TYR A 1 107 ? -5.275 3.380 -8.900 1.00 96.75 107 TYR A CA 1
ATOM 775 C C . TYR A 1 107 ? -5.836 4.085 -10.135 1.00 96.75 107 TYR A C 1
ATOM 777 O O . TYR A 1 107 ? -5.941 3.495 -11.210 1.00 96.75 107 TYR A O 1
ATOM 785 N N . THR A 1 108 ? -6.283 5.329 -9.970 1.00 93.50 108 THR A N 1
ATOM 786 C CA . THR A 1 108 ? -6.991 6.069 -11.035 1.00 93.50 108 THR A CA 1
ATOM 787 C C . THR A 1 108 ? -6.485 7.487 -11.229 1.00 93.50 108 THR A C 1
ATOM 789 O O . THR A 1 108 ? -6.680 8.051 -12.305 1.00 93.50 108 THR A O 1
ATOM 792 N N . LEU A 1 109 ? -5.832 8.062 -10.220 1.00 92.25 109 LEU A N 1
ATOM 793 C CA . LEU A 1 109 ? -5.286 9.410 -10.274 1.00 92.25 109 LEU A CA 1
ATOM 794 C C . LEU A 1 109 ? -3.774 9.361 -10.089 1.00 92.25 109 LEU A C 1
ATOM 796 O O . LEU A 1 109 ? -3.249 8.518 -9.364 1.00 92.25 109 LEU A O 1
ATOM 800 N N . PHE A 1 110 ? -3.088 10.293 -10.741 1.00 92.75 110 PHE A N 1
ATOM 801 C CA . PHE A 1 110 ? -1.646 10.443 -10.647 1.00 92.75 110 PHE A CA 1
ATOM 802 C C . PHE A 1 110 ? -1.298 11.912 -10.438 1.00 92.75 110 PHE A C 1
ATOM 804 O O . PHE A 1 110 ? -1.606 12.763 -11.277 1.00 92.75 110 PHE A O 1
ATOM 811 N N . ASP A 1 111 ? -0.649 12.202 -9.317 1.00 91.94 111 ASP A N 1
ATOM 812 C CA . ASP A 1 111 ? -0.067 13.501 -9.043 1.00 91.94 111 ASP A CA 1
ATOM 813 C C . ASP A 1 111 ? 1.316 13.587 -9.693 1.00 91.94 111 ASP A C 1
ATOM 815 O O . ASP A 1 111 ? 2.310 13.091 -9.165 1.00 91.94 111 ASP A O 1
ATOM 819 N N . GLY A 1 112 ? 1.387 14.239 -10.853 1.00 88.50 112 GLY A N 1
ATOM 820 C CA . GLY A 1 112 ? 2.637 14.355 -11.605 1.00 88.50 112 GLY A CA 1
ATOM 821 C C . GLY A 1 112 ? 3.735 15.155 -10.897 1.00 88.50 112 GLY A C 1
ATOM 822 O O . GLY A 1 112 ? 4.898 15.009 -11.256 1.00 88.50 112 GLY A O 1
ATOM 823 N N . SER A 1 113 ? 3.392 15.986 -9.905 1.00 89.50 113 SER A N 1
ATOM 824 C CA . SER A 1 113 ? 4.381 16.794 -9.178 1.00 89.50 113 SER A CA 1
ATOM 825 C C . SER A 1 113 ? 5.216 15.974 -8.196 1.00 89.50 113 SER A C 1
ATOM 827 O O . SER A 1 113 ? 6.410 16.218 -8.054 1.00 89.50 113 SER A O 1
ATOM 829 N N . THR A 1 114 ? 4.596 14.983 -7.559 1.00 90.12 114 THR A N 1
ATOM 830 C CA . THR A 1 114 ? 5.218 14.116 -6.546 1.00 90.12 114 THR A CA 1
ATOM 831 C C . THR A 1 114 ? 5.466 12.705 -7.077 1.00 90.12 114 THR A C 1
ATOM 833 O O . THR A 1 114 ? 6.208 11.927 -6.480 1.00 90.12 114 THR A O 1
ATOM 836 N N . GLY A 1 115 ? 4.864 12.356 -8.215 1.00 90.44 115 GLY A N 1
ATOM 837 C CA . GLY A 1 115 ? 4.863 10.993 -8.731 1.00 90.44 115 GLY A CA 1
ATOM 838 C C . GLY A 1 115 ? 3.996 10.047 -7.898 1.00 90.44 115 GLY A C 1
ATOM 839 O O . GLY A 1 115 ? 4.254 8.844 -7.888 1.00 90.44 115 GLY A O 1
ATOM 840 N N . THR A 1 116 ? 3.003 10.578 -7.178 1.00 94.62 116 THR A N 1
ATOM 841 C CA . THR A 1 116 ? 2.129 9.796 -6.295 1.00 94.62 116 THR A CA 1
ATOM 842 C C . THR A 1 116 ? 0.881 9.346 -7.045 1.00 94.62 116 THR A C 1
ATOM 844 O O . THR A 1 116 ? 0.078 10.160 -7.503 1.00 94.62 116 THR A O 1
ATOM 847 N N . ALA A 1 117 ? 0.695 8.037 -7.159 1.00 95.19 117 ALA A N 1
ATOM 848 C CA . ALA A 1 117 ? -0.547 7.425 -7.597 1.00 95.19 117 ALA A CA 1
ATOM 849 C C . ALA A 1 117 ? -1.529 7.339 -6.423 1.00 95.19 117 ALA A C 1
ATOM 851 O O . ALA A 1 117 ? -1.158 6.946 -5.316 1.00 95.19 117 ALA A O 1
ATOM 852 N N . ILE A 1 118 ? -2.791 7.670 -6.685 1.00 95.69 118 ILE A N 1
ATOM 853 C CA . ILE A 1 118 ? -3.873 7.645 -5.702 1.00 95.69 118 ILE A CA 1
ATOM 854 C C . ILE A 1 118 ? -4.883 6.592 -6.146 1.00 95.69 118 ILE A C 1
ATOM 856 O O . ILE A 1 118 ? -5.326 6.563 -7.304 1.00 95.69 118 ILE A O 1
ATOM 860 N N . GLY A 1 119 ? -5.221 5.710 -5.216 1.00 96.75 119 GLY A N 1
ATOM 861 C CA . GLY A 1 119 ? -6.134 4.606 -5.424 1.00 96.75 119 GLY A CA 1
ATOM 862 C C . GLY A 1 119 ? -7.265 4.588 -4.413 1.00 96.75 119 GLY A C 1
ATOM 863 O O . GLY A 1 119 ? -7.157 5.107 -3.305 1.00 96.75 119 GLY A O 1
ATOM 864 N N . ALA A 1 120 ? -8.358 3.961 -4.826 1.00 98.12 120 ALA A N 1
ATOM 865 C CA . ALA A 1 120 ? -9.505 3.696 -3.980 1.00 98.12 120 ALA A CA 1
ATOM 866 C C . ALA A 1 120 ? -9.984 2.260 -4.189 1.00 98.12 120 ALA A C 1
ATOM 868 O O . ALA A 1 120 ? -9.773 1.660 -5.250 1.00 98.12 120 ALA A O 1
ATOM 869 N N . GLY A 1 121 ? -10.630 1.699 -3.178 1.00 98.06 121 GLY A N 1
ATOM 870 C CA . GLY A 1 121 ? -11.050 0.311 -3.210 1.00 98.06 121 GLY A CA 1
ATOM 871 C C . GLY A 1 121 ? -11.934 -0.081 -2.045 1.00 98.06 121 GLY A C 1
ATOM 872 O O . GLY A 1 121 ? -12.438 0.762 -1.303 1.00 98.06 121 GLY A O 1
ATOM 873 N N . GLU A 1 122 ? -12.099 -1.386 -1.887 1.00 98.44 122 GLU A N 1
ATOM 874 C CA . GLU A 1 122 ? -12.843 -1.967 -0.781 1.00 98.44 122 GLU A CA 1
ATOM 875 C C . GLU A 1 122 ? -12.278 -3.336 -0.399 1.00 98.44 122 GLU A C 1
ATOM 877 O O . GLU A 1 122 ? -11.734 -4.077 -1.228 1.00 98.44 122 GLU A O 1
ATOM 882 N N . THR A 1 123 ? -12.404 -3.681 0.879 1.00 98.38 123 THR A N 1
ATOM 883 C CA . THR A 1 123 ? -12.227 -5.064 1.323 1.00 98.38 123 THR A CA 1
ATOM 884 C C . THR A 1 123 ? -13.447 -5.896 0.939 1.00 98.38 123 THR A C 1
ATOM 886 O O . THR A 1 123 ? -14.537 -5.366 0.733 1.00 98.38 123 THR A O 1
ATOM 889 N N . ILE A 1 124 ? -13.312 -7.224 0.924 1.00 97.00 124 ILE A N 1
ATOM 890 C CA . ILE A 1 124 ? -14.446 -8.145 0.715 1.00 97.00 124 ILE A CA 1
ATOM 891 C C . ILE A 1 124 ? -15.536 -7.947 1.786 1.00 97.00 124 ILE A C 1
ATOM 893 O O . ILE A 1 124 ? -16.716 -8.167 1.527 1.00 97.00 124 ILE A O 1
ATOM 897 N N . ALA A 1 125 ? -15.155 -7.488 2.982 1.00 96.69 125 ALA A N 1
ATOM 898 C CA . ALA A 1 125 ? -16.082 -7.134 4.055 1.00 96.69 125 ALA A CA 1
ATOM 899 C C . ALA A 1 125 ? -16.765 -5.761 3.857 1.00 96.69 125 ALA A C 1
ATOM 901 O O . ALA A 1 125 ? -17.514 -5.327 4.731 1.00 96.69 125 ALA A O 1
ATOM 902 N N . GLY A 1 126 ? -16.504 -5.067 2.745 1.00 97.44 126 GLY A N 1
ATOM 903 C CA . GLY A 1 126 ? -17.089 -3.768 2.411 1.00 97.44 126 GLY A CA 1
ATOM 904 C C . GLY A 1 126 ? -16.462 -2.582 3.147 1.00 97.44 126 GLY A C 1
ATOM 905 O O . GLY A 1 126 ? -17.085 -1.524 3.232 1.00 97.44 126 GLY A O 1
ATOM 906 N N . ARG A 1 127 ? -15.255 -2.728 3.715 1.00 97.62 127 ARG A N 1
ATOM 907 C CA . ARG A 1 127 ? -14.539 -1.586 4.311 1.00 97.62 127 ARG A CA 1
ATOM 908 C C . ARG A 1 127 ? -13.893 -0.769 3.189 1.00 97.62 127 ARG A C 1
ATOM 910 O O . ARG A 1 127 ? -13.152 -1.368 2.408 1.00 97.62 127 ARG A O 1
ATOM 917 N N . PRO A 1 128 ? -14.124 0.552 3.106 1.00 98.12 128 PRO A N 1
ATOM 918 C CA . PRO A 1 128 ? -13.509 1.387 2.078 1.00 98.12 128 PRO A CA 1
ATOM 919 C C . PRO A 1 128 ? -11.988 1.425 2.240 1.00 98.12 128 PRO A C 1
ATOM 921 O O . PRO A 1 128 ? -11.480 1.293 3.354 1.00 98.12 128 PRO A O 1
ATOM 924 N N . ILE A 1 129 ? -11.273 1.616 1.136 1.00 98.31 129 ILE A N 1
ATOM 925 C CA . ILE A 1 129 ? -9.816 1.748 1.112 1.00 98.31 129 ILE A CA 1
ATOM 926 C C . ILE A 1 129 ? -9.446 3.011 0.343 1.00 98.31 129 ILE A C 1
ATOM 928 O O . ILE A 1 129 ? -9.886 3.188 -0.793 1.00 98.31 129 ILE A O 1
ATOM 932 N N . GLU A 1 130 ? -8.596 3.838 0.940 1.00 96.88 130 GLU A N 1
ATOM 933 C CA . GLU A 1 130 ? -7.890 4.939 0.281 1.00 96.88 130 GLU A CA 1
ATOM 934 C C . GLU A 1 130 ? -6.396 4.631 0.310 1.00 96.88 130 GLU A C 1
ATOM 936 O O . GLU A 1 130 ? -5.873 4.259 1.359 1.00 96.88 130 GLU A O 1
ATOM 941 N N . ALA A 1 131 ? -5.717 4.730 -0.830 1.00 96.81 131 ALA A N 1
ATOM 942 C CA . ALA A 1 131 ? -4.332 4.301 -0.964 1.00 96.81 131 ALA A CA 1
ATOM 943 C C . ALA A 1 131 ? -3.488 5.306 -1.749 1.00 96.81 131 ALA A C 1
ATOM 945 O O . ALA A 1 131 ? -3.948 5.912 -2.717 1.00 96.81 131 ALA A O 1
ATOM 946 N N . TRP A 1 132 ? -2.216 5.403 -1.379 1.00 96.25 132 TRP A N 1
ATOM 947 C CA . TRP A 1 132 ? -1.207 6.233 -2.024 1.00 96.25 132 TRP A CA 1
ATOM 948 C C . TRP A 1 132 ? 0.029 5.388 -2.301 1.00 96.25 132 TRP A C 1
ATOM 950 O O . TRP A 1 132 ? 0.434 4.577 -1.470 1.00 96.25 132 TRP A O 1
ATOM 960 N N . SER A 1 133 ? 0.616 5.551 -3.480 1.00 95.50 133 SER A N 1
ATOM 961 C CA . SER A 1 133 ? 1.814 4.821 -3.892 1.00 95.50 133 SER A CA 1
ATOM 962 C C . SER A 1 133 ? 2.738 5.743 -4.670 1.00 95.50 133 SER A C 1
ATOM 964 O O . SER A 1 133 ? 2.278 6.491 -5.525 1.00 95.50 133 SER A O 1
ATOM 966 N N . GLY A 1 134 ? 4.038 5.688 -4.416 1.00 92.94 134 GLY A N 1
ATOM 967 C CA . GLY A 1 134 ? 5.009 6.555 -5.080 1.00 92.94 134 GLY A CA 1
ATOM 968 C C . GLY A 1 134 ? 6.287 6.720 -4.271 1.00 92.94 134 GLY A C 1
ATOM 969 O O . GLY A 1 134 ? 6.387 6.247 -3.146 1.00 92.94 134 GLY A O 1
ATOM 970 N N . GLN A 1 135 ? 7.269 7.410 -4.849 1.00 85.00 135 GLN A N 1
ATOM 971 C CA . GLN A 1 135 ? 8.542 7.686 -4.170 1.00 85.00 135 GLN A CA 1
ATOM 972 C C . GLN A 1 135 ? 8.462 8.875 -3.211 1.00 85.00 135 GLN A C 1
ATOM 974 O O . GLN A 1 135 ? 9.195 8.919 -2.231 1.00 85.00 135 GLN A O 1
ATOM 979 N N . ASN A 1 136 ? 7.569 9.831 -3.485 1.00 89.56 136 ASN A N 1
ATOM 980 C CA . ASN A 1 136 ? 7.479 11.085 -2.737 1.00 89.56 136 ASN A CA 1
ATOM 981 C C . ASN A 1 136 ? 6.093 11.238 -2.093 1.00 89.56 136 ASN A C 1
ATOM 983 O O . ASN A 1 136 ? 5.471 12.298 -2.154 1.00 89.56 136 ASN A O 1
ATOM 987 N N . ILE A 1 137 ? 5.595 10.155 -1.483 1.00 90.31 137 ILE A N 1
ATOM 988 C CA . ILE A 1 137 ? 4.319 10.159 -0.745 1.00 90.31 137 ILE A CA 1
ATOM 989 C C . ILE A 1 137 ? 4.363 11.203 0.379 1.00 90.31 137 ILE A C 1
ATOM 991 O O . ILE A 1 137 ? 3.366 11.870 0.628 1.00 90.31 137 ILE A O 1
ATOM 995 N N . VAL A 1 138 ? 5.524 11.377 1.018 1.00 87.31 138 VAL A N 1
ATOM 996 C CA . VAL A 1 138 ? 5.758 12.386 2.064 1.00 87.31 138 VAL A CA 1
ATOM 997 C C . VAL A 1 138 ? 5.416 13.784 1.558 1.00 87.31 138 VAL A C 1
ATOM 999 O O . VAL A 1 138 ? 4.559 14.450 2.133 1.00 87.31 138 VAL A O 1
ATOM 1002 N N . ASP A 1 139 ? 6.014 14.179 0.432 1.00 87.44 139 ASP A N 1
ATOM 1003 C CA . ASP A 1 139 ? 5.809 15.491 -0.185 1.00 87.44 139 ASP A CA 1
ATOM 1004 C C . ASP A 1 139 ? 4.348 15.692 -0.600 1.00 87.44 139 ASP A C 1
ATOM 1006 O O . ASP A 1 139 ? 3.803 16.790 -0.482 1.00 87.44 139 ASP A O 1
ATOM 1010 N N . PHE A 1 140 ? 3.693 14.629 -1.080 1.00 88.94 140 PHE A N 1
ATOM 1011 C CA . PHE A 1 140 ? 2.269 14.661 -1.401 1.00 88.94 140 PHE A CA 1
ATOM 1012 C C . PHE A 1 140 ? 1.422 14.926 -0.153 1.00 88.94 140 P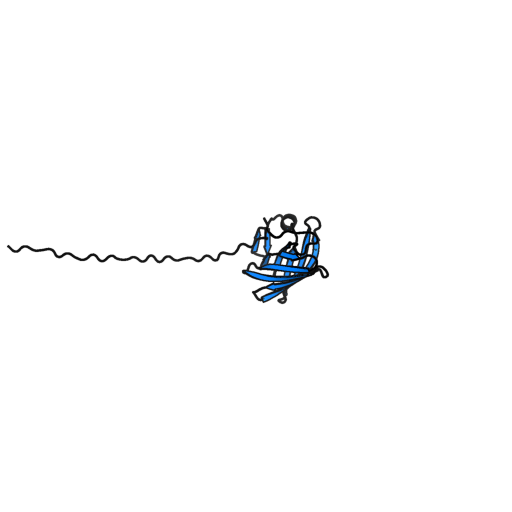HE A C 1
ATOM 1014 O O . PHE A 1 140 ? 0.618 15.858 -0.143 1.00 88.94 140 PHE A O 1
ATOM 1021 N N . VAL A 1 141 ? 1.620 14.144 0.910 1.00 86.06 141 VAL A N 1
ATOM 1022 C CA . VAL A 1 141 ? 0.845 14.263 2.152 1.00 86.06 141 VAL A CA 1
ATOM 1023 C C . VAL A 1 141 ? 1.093 15.614 2.821 1.00 86.06 141 VAL A C 1
ATOM 1025 O O . VAL A 1 141 ? 0.131 16.274 3.222 1.00 86.06 141 VAL A O 1
ATOM 1028 N N . GLU A 1 142 ? 2.341 16.080 2.873 1.00 87.94 142 GLU A N 1
ATOM 1029 C CA . GLU A 1 142 ? 2.678 17.395 3.420 1.00 87.94 142 GLU A CA 1
ATOM 1030 C C . GLU A 1 142 ? 2.017 18.521 2.630 1.00 87.94 142 GLU A C 1
ATOM 1032 O O . GLU A 1 142 ? 1.435 19.429 3.225 1.00 87.94 142 GLU A O 1
ATOM 1037 N N . ARG A 1 143 ? 2.020 18.443 1.298 1.00 89.56 143 ARG A N 1
ATOM 1038 C CA . ARG A 1 143 ? 1.390 19.457 0.450 1.00 89.56 143 ARG A CA 1
ATOM 1039 C C . ARG A 1 143 ? -0.133 19.494 0.587 1.00 89.56 143 ARG A C 1
ATOM 1041 O O . ARG A 1 143 ? -0.699 20.584 0.608 1.00 89.56 143 ARG A O 1
ATOM 1048 N N . GLU A 1 144 ? -0.790 18.339 0.661 1.00 85.06 144 GLU A N 1
ATOM 1049 C CA . GLU A 1 144 ? -2.258 18.255 0.731 1.00 85.06 144 GLU A CA 1
ATOM 1050 C C . GLU A 1 144 ? -2.805 18.547 2.134 1.00 85.06 144 GLU A C 1
ATOM 1052 O O . GLU A 1 144 ? -3.881 19.127 2.281 1.00 85.06 144 GLU A O 1
ATOM 1057 N N . THR A 1 145 ? -2.073 18.161 3.183 1.00 81.19 145 THR A N 1
ATOM 1058 C CA . THR A 1 145 ? -2.575 18.215 4.568 1.00 81.19 145 THR A CA 1
ATOM 1059 C C . THR A 1 145 ? -1.864 19.243 5.448 1.00 81.19 145 THR A C 1
ATOM 1061 O O . THR A 1 145 ? -2.361 19.581 6.525 1.00 81.19 145 THR A O 1
ATOM 1064 N N . GLY A 1 146 ? -0.702 19.741 5.020 1.00 83.00 146 GLY A N 1
ATOM 1065 C CA . GLY A 1 146 ? 0.193 20.553 5.844 1.00 83.00 146 GLY A CA 1
ATOM 1066 C C . GLY A 1 146 ? 0.907 19.757 6.942 1.00 83.00 146 GLY A C 1
ATOM 1067 O O . GLY A 1 146 ? 1.391 20.359 7.901 1.00 83.00 146 GLY A O 1
ATOM 1068 N N . ARG A 1 147 ? 0.922 18.418 6.859 1.00 82.12 147 ARG A N 1
ATOM 1069 C CA . ARG A 1 147 ? 1.530 17.520 7.852 1.00 82.12 147 ARG A CA 1
ATOM 1070 C C . ARG A 1 147 ? 2.435 16.496 7.185 1.00 82.12 147 ARG A C 1
ATOM 1072 O O . ARG A 1 147 ? 2.099 15.957 6.144 1.00 82.12 147 ARG A O 1
ATOM 1079 N N . VAL A 1 148 ? 3.519 16.135 7.860 1.00 81.12 148 VAL A N 1
ATOM 1080 C CA . VAL A 1 148 ? 4.419 15.042 7.443 1.00 81.12 148 VAL A CA 1
ATOM 1081 C C . VAL A 1 148 ? 3.919 13.664 7.888 1.00 81.12 148 VAL A C 1
ATOM 1083 O O . VAL A 1 148 ? 4.691 12.708 7.966 1.00 81.12 148 VAL A O 1
ATOM 1086 N N . THR A 1 149 ? 2.638 13.563 8.249 1.00 83.88 149 THR A N 1
ATOM 1087 C CA . THR A 1 149 ? 2.047 12.339 8.776 1.00 83.88 149 THR A CA 1
ATOM 1088 C C . THR A 1 149 ? 0.785 11.939 8.046 1.00 83.88 149 THR A C 1
ATOM 1090 O O . THR A 1 149 ? -0.071 12.772 7.747 1.00 83.88 149 THR A O 1
ATOM 1093 N N . LEU A 1 150 ? 0.661 10.638 7.784 1.00 85.00 150 LEU A N 1
ATOM 1094 C CA . LEU A 1 150 ? -0.582 10.052 7.299 1.00 85.00 150 LEU A CA 1
ATOM 1095 C C . LEU A 1 150 ? -1.425 9.629 8.501 1.00 85.00 150 LEU A C 1
ATOM 1097 O O . LEU A 1 150 ? -0.946 8.866 9.339 1.00 85.00 150 LEU A O 1
ATOM 1101 N N . GLN A 1 151 ? -2.666 10.111 8.576 1.00 87.19 151 GLN A N 1
ATOM 1102 C CA . GLN A 1 151 ? -3.596 9.761 9.648 1.00 87.19 151 GLN A CA 1
ATOM 1103 C C . GLN A 1 151 ? -4.744 8.893 9.131 1.00 87.19 151 GLN A C 1
ATOM 1105 O O . GLN A 1 151 ? -5.540 9.340 8.306 1.00 87.19 151 GLN A O 1
ATOM 1110 N N . CYS A 1 152 ? -4.857 7.683 9.677 1.00 88.88 152 CYS A N 1
ATOM 1111 C CA . CYS A 1 152 ? -6.009 6.801 9.506 1.00 88.88 152 CYS A CA 1
ATOM 1112 C C . CYS A 1 152 ? -6.759 6.753 10.843 1.00 88.88 152 CYS A C 1
ATOM 1114 O O . CYS A 1 152 ? -6.439 5.977 11.741 1.00 88.88 152 CYS A O 1
ATOM 1116 N N . GLY A 1 153 ? -7.727 7.650 11.025 1.00 85.56 153 GLY A N 1
ATOM 1117 C CA . GLY A 1 153 ? -8.471 7.749 12.278 1.00 85.56 153 GLY A CA 1
ATOM 1118 C C . GLY A 1 153 ? -7.578 8.242 13.419 1.00 85.56 153 GLY A C 1
ATOM 1119 O O . GLY A 1 153 ? -7.197 9.410 13.439 1.00 85.56 153 GLY A O 1
ATOM 1120 N N . VAL A 1 154 ? -7.280 7.370 14.388 1.00 79.69 154 VAL A N 1
ATOM 1121 C CA . VAL A 1 154 ? -6.361 7.671 15.509 1.00 79.69 154 VAL A CA 1
ATOM 1122 C C . VAL A 1 154 ? -4.931 7.197 15.256 1.00 79.69 154 VAL A C 1
ATOM 1124 O O . VAL A 1 154 ? -4.045 7.476 16.061 1.00 79.69 154 VAL A O 1
ATOM 1127 N N . GLU A 1 155 ? -4.714 6.451 14.178 1.00 83.44 155 GLU A N 1
ATOM 1128 C CA . GLU A 1 155 ? -3.406 5.931 13.813 1.00 83.44 155 GLU A CA 1
ATOM 1129 C C . GLU A 1 155 ? -2.649 6.954 12.983 1.00 83.44 155 GLU A C 1
ATOM 1131 O O . GLU A 1 155 ? -3.228 7.636 12.137 1.00 83.44 155 GLU A O 1
ATOM 1136 N N . GLU A 1 156 ? -1.347 7.050 13.228 1.00 81.50 156 GLU A N 1
ATOM 1137 C CA . GLU A 1 156 ? -0.490 8.033 12.587 1.00 81.50 156 GLU A CA 1
ATOM 1138 C C . GLU A 1 156 ? 0.823 7.392 12.146 1.00 81.50 156 GLU A C 1
ATOM 1140 O O . GLU A 1 156 ? 1.503 6.727 12.931 1.00 81.50 156 GLU A O 1
ATOM 1145 N N . LEU A 1 157 ? 1.183 7.624 10.886 1.00 83.31 157 LEU A N 1
ATOM 1146 C CA . LEU A 1 157 ? 2.479 7.279 10.320 1.00 83.31 157 LEU A CA 1
ATOM 1147 C C . LEU A 1 157 ? 3.318 8.540 10.173 1.00 83.31 157 LEU A C 1
ATOM 1149 O O . LEU A 1 157 ? 2.930 9.435 9.425 1.00 83.31 157 LEU A O 1
ATOM 1153 N N . LEU A 1 158 ? 4.482 8.588 10.819 1.00 81.62 158 LEU A N 1
ATOM 1154 C CA . LEU A 1 158 ? 5.511 9.573 10.482 1.00 81.62 158 LEU A CA 1
ATOM 1155 C C . LEU A 1 158 ? 6.167 9.144 9.170 1.00 81.62 158 LEU A C 1
ATOM 1157 O O . LEU A 1 158 ? 6.731 8.055 9.088 1.00 81.62 158 LEU A O 1
ATOM 1161 N N . LEU A 1 159 ? 6.062 9.987 8.146 1.00 78.44 159 LEU A N 1
ATOM 1162 C CA . LEU A 1 159 ? 6.563 9.693 6.805 1.00 78.44 159 LEU A CA 1
ATOM 1163 C C . LEU A 1 159 ? 8.022 10.155 6.591 1.00 78.44 159 LEU A C 1
ATOM 1165 O O . LEU A 1 159 ? 8.492 10.122 5.459 1.00 78.44 159 LEU A O 1
ATOM 1169 N N . GLY A 1 160 ? 8.743 10.569 7.646 1.00 60.91 160 GLY A N 1
ATOM 1170 C CA . GLY A 1 160 ? 10.104 11.125 7.572 1.00 60.91 160 GLY A CA 1
ATOM 1171 C C . GLY A 1 160 ? 10.998 10.790 8.758 1.00 60.91 160 GLY A C 1
ATOM 1172 O O . GLY A 1 160 ? 10.459 10.509 9.854 1.00 60.91 160 GLY A O 1
#

Sequence (160 aa):
MTKRTPAVRPFYPVVIAAATVIFVQPVLAQMSLDPACIYQEGSQASCTHAVACIGGDTLFVGGTVGWDEGVLTGDLSNGASCTGIWNNANQLVNFTCDDGQTGIVRYTLFDGSTGTAIGAGETIAGRPIEAWSGQNIVDFVERETGRVTLQCGVEELLLG

Secondary structure (DSSP, 8-state):
--PPPPPPPPPPP---------------------TT----TT-TT-EEEEEEEETTTEEEEEEEEESSEEEEEEEETTS-EEEEEEETTTTEEEEEETTS-EEEEEEEEEETTTTEEEEEEEETT--EEEEEESS-HHHHHHHHHSSSEEEETTEEEE--

pLDDT: mean 85.41, std 17.21, range [41.81, 98.62]

Foldseek 3Di:
DDDDDDDDDDDDDDDDDDDDDPPPDPPQPAAAADPPQAADPPDQQHKKWKWKAWLLAKIWTFIWGGDQKTWTWTAISVGWIKIWMAHNVQQKIWMATPVGWTWMKHFDDADPVQRKTWIWIHTPVGTIMTMIMGDRVQVVCCVVPVDSWDDRDPDIHRHD

Radius of gyration: 27.78 Å; chains: 1; bounding box: 46×42×112 Å